Protein AF-A0A952YWA0-F1 (afdb_monomer_lite)

Foldseek 3Di:
DPDPPPPVVVVVVVPPPDPPPPPDPCVPDDDDDDDDQAEQDEEEAEDADPDLVCLVVVLVVLVVCCVRNVYHYHYHYDYPNVVCVDPVCCVVNVVSVVSVVVSVD

Secondary structure (DSSP, 8-state):
---SSSSSSSSSSTTS-S--------TT-PPPP---PPP-EEEEEEE--SSGGGHHHHHHHHHHHHHHHEEEEEEEE-SGGGGGGSGGGHHHHHHHHHHHHHTT-

Structure (mmCIF, N/CA/C/O backbone):
data_AF-A0A952YWA0-F1
#
_entry.id   AF-A0A952YWA0-F1
#
loop_
_atom_site.group_PDB
_atom_site.id
_atom_site.type_symbol
_atom_site.label_atom_id
_atom_site.label_alt_id
_atom_site.label_comp_id
_atom_site.label_asym_id
_atom_site.label_entity_id
_atom_site.label_seq_id
_atom_site.pdbx_PDB_ins_code
_a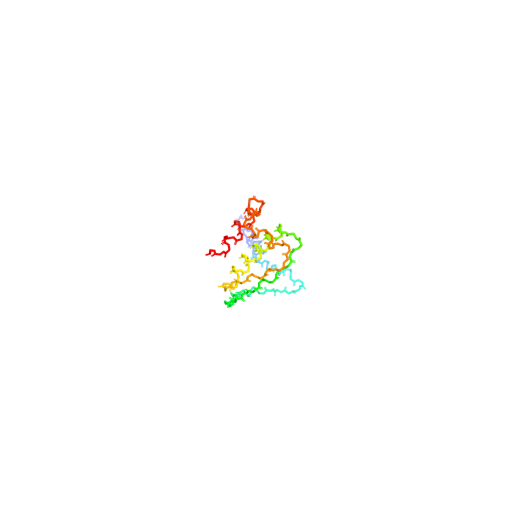tom_site.Cartn_x
_atom_site.Cartn_y
_atom_site.Cartn_z
_atom_site.occupancy
_atom_site.B_iso_or_equiv
_atom_site.auth_seq_id
_atom_site.auth_comp_id
_atom_site.auth_asym_id
_atom_site.auth_atom_id
_atom_site.pdbx_PDB_model_num
ATOM 1 N N . MET A 1 1 ? 82.741 20.904 -23.726 1.00 45.84 1 MET A N 1
ATOM 2 C CA . MET A 1 1 ? 82.091 19.671 -24.234 1.00 45.84 1 MET A CA 1
ATOM 3 C C . MET A 1 1 ? 80.774 19.412 -23.486 1.00 45.84 1 MET A C 1
ATOM 5 O O . MET A 1 1 ? 80.670 18.477 -22.710 1.00 45.84 1 MET A O 1
ATOM 9 N N . ARG A 1 2 ? 79.764 20.281 -23.676 1.00 48.19 2 ARG A N 1
ATOM 10 C CA . ARG A 1 2 ? 78.471 20.292 -22.948 1.00 48.19 2 ARG A CA 1
ATOM 11 C C . ARG A 1 2 ? 77.292 19.948 -23.882 1.00 48.19 2 ARG A C 1
ATOM 13 O O . ARG A 1 2 ? 76.365 20.740 -24.014 1.00 48.19 2 ARG A O 1
ATOM 20 N N . LYS A 1 3 ? 77.350 18.829 -24.612 1.00 49.00 3 LYS A N 1
ATOM 21 C CA . LYS A 1 3 ? 76.287 18.462 -25.580 1.00 49.00 3 LYS A CA 1
ATOM 22 C C . LYS A 1 3 ? 75.852 16.990 -25.553 1.00 49.00 3 LYS A C 1
ATOM 24 O O . LYS A 1 3 ? 75.203 16.548 -26.487 1.00 49.00 3 LYS A O 1
ATOM 29 N N . THR A 1 4 ? 76.138 16.241 -24.490 1.00 50.41 4 THR A N 1
ATOM 30 C CA . THR A 1 4 ? 75.812 14.798 -24.424 1.00 50.41 4 THR A CA 1
ATOM 31 C C . THR A 1 4 ? 74.825 14.397 -23.326 1.00 50.41 4 THR A C 1
ATOM 33 O O . THR A 1 4 ? 74.411 13.248 -23.288 1.00 50.41 4 THR A O 1
ATOM 36 N N . VAL A 1 5 ? 74.356 15.321 -22.480 1.00 53.16 5 VAL A N 1
ATOM 37 C CA . VAL A 1 5 ? 73.457 14.978 -21.350 1.00 53.16 5 VAL A CA 1
ATOM 38 C C . VAL A 1 5 ? 71.960 15.053 -21.709 1.00 53.16 5 VAL A C 1
ATOM 40 O O . VAL A 1 5 ? 71.113 14.591 -20.956 1.00 53.16 5 VAL A O 1
ATOM 43 N N . ARG A 1 6 ? 71.585 15.587 -22.880 1.00 49.28 6 ARG A N 1
ATOM 44 C CA . ARG A 1 6 ? 70.163 15.832 -23.209 1.00 49.28 6 ARG A CA 1
ATOM 45 C C . ARG A 1 6 ? 69.422 14.670 -23.879 1.00 49.28 6 ARG A C 1
ATOM 47 O O . ARG A 1 6 ? 68.208 14.759 -24.008 1.00 49.28 6 ARG A O 1
ATOM 54 N N . LEU A 1 7 ? 70.103 13.592 -24.273 1.00 46.84 7 LEU A N 1
ATOM 55 C CA . LEU A 1 7 ? 69.455 12.482 -24.989 1.00 46.84 7 LEU A CA 1
ATOM 56 C C . LEU A 1 7 ? 68.975 11.334 -24.085 1.00 46.84 7 LEU A C 1
ATOM 58 O O . LEU A 1 7 ? 68.183 10.513 -24.530 1.00 46.84 7 LEU A O 1
ATOM 62 N N . ALA A 1 8 ? 69.397 11.286 -22.818 1.00 49.03 8 ALA A N 1
ATOM 63 C CA . ALA A 1 8 ? 68.980 10.231 -21.888 1.00 49.03 8 ALA A CA 1
ATOM 64 C C . ALA A 1 8 ? 67.652 10.533 -21.164 1.00 49.03 8 ALA A C 1
ATOM 66 O O . ALA A 1 8 ? 67.027 9.626 -20.625 1.00 49.03 8 ALA A O 1
ATOM 67 N N . LEU A 1 9 ? 67.188 11.790 -21.166 1.00 48.91 9 LEU A N 1
ATOM 68 C CA . LEU A 1 9 ? 65.984 12.195 -20.424 1.00 48.91 9 LEU A CA 1
ATOM 69 C C . LEU A 1 9 ? 64.673 11.988 -21.209 1.00 48.91 9 LEU A C 1
ATOM 71 O O . LEU A 1 9 ? 63.599 11.977 -20.619 1.00 48.91 9 LEU A O 1
ATOM 75 N N . LEU A 1 10 ? 64.743 11.789 -22.530 1.00 48.25 10 LEU A N 1
ATOM 76 C CA . LEU A 1 10 ? 63.559 11.631 -23.389 1.00 48.25 10 LEU A CA 1
ATOM 77 C C . LEU A 1 10 ? 63.061 10.182 -23.520 1.00 48.25 10 LEU A C 1
ATOM 79 O O . LEU A 1 10 ? 61.917 9.979 -23.911 1.00 48.25 10 LEU A O 1
ATOM 83 N N . ALA A 1 11 ? 63.864 9.182 -23.149 1.00 50.59 11 ALA A N 1
ATOM 84 C CA . ALA A 1 11 ? 63.443 7.776 -23.173 1.00 50.59 11 ALA A CA 1
ATOM 85 C C . ALA A 1 11 ? 62.689 7.341 -21.898 1.00 50.59 11 ALA A C 1
ATOM 87 O O . ALA A 1 11 ? 61.947 6.365 -21.927 1.00 50.59 11 ALA A O 1
ATOM 88 N N . GLY A 1 12 ? 62.841 8.071 -20.785 1.00 49.22 12 GLY A N 1
ATOM 89 C CA . GLY A 1 12 ? 62.222 7.720 -19.498 1.00 49.22 12 GLY A CA 1
ATOM 90 C C . GLY A 1 12 ? 60.749 8.118 -19.353 1.00 49.22 12 GLY A C 1
ATOM 91 O O . GLY A 1 12 ? 60.066 7.608 -18.472 1.00 49.22 12 GLY A O 1
ATOM 92 N N . ILE A 1 13 ? 60.240 9.008 -20.213 1.00 55.06 13 ILE A N 1
ATOM 93 C CA . ILE A 1 13 ? 58.870 9.546 -20.106 1.00 55.06 13 ILE A CA 1
ATOM 94 C C . ILE A 1 13 ? 57.876 8.751 -20.976 1.00 55.06 13 ILE A C 1
ATOM 96 O O . ILE A 1 13 ? 56.674 8.777 -20.729 1.00 55.06 13 ILE A O 1
ATOM 100 N N . ALA A 1 14 ? 58.359 7.969 -21.947 1.00 51.44 14 ALA A N 1
ATOM 101 C CA . ALA A 1 14 ? 57.498 7.222 -22.867 1.00 51.44 14 ALA A CA 1
ATOM 102 C C . ALA A 1 14 ? 56.847 5.960 -22.255 1.00 51.44 14 ALA A C 1
ATOM 104 O O . ALA A 1 14 ? 55.873 5.461 -22.808 1.00 51.44 14 ALA A O 1
ATOM 105 N N . CYS A 1 15 ? 57.325 5.461 -21.106 1.00 52.16 15 CYS A N 1
ATOM 106 C CA . CYS A 1 15 ? 56.736 4.287 -20.439 1.00 52.16 15 CYS A CA 1
ATOM 107 C C . CYS A 1 15 ? 55.615 4.611 -19.436 1.00 52.16 15 CYS A C 1
ATOM 109 O O . CYS A 1 15 ? 54.973 3.690 -18.943 1.00 52.16 15 CYS A O 1
ATOM 111 N N . ALA A 1 16 ? 55.359 5.884 -19.116 1.00 54.75 16 ALA A N 1
ATOM 112 C CA . ALA A 1 16 ? 54.399 6.257 -18.067 1.00 54.75 16 ALA A CA 1
ATOM 113 C C . ALA A 1 16 ? 52.966 6.515 -18.575 1.00 54.75 16 ALA A C 1
ATOM 115 O O . ALA A 1 16 ? 52.085 6.821 -17.776 1.00 54.75 16 ALA A O 1
ATOM 116 N N . ALA A 1 17 ? 52.724 6.409 -19.885 1.00 57.12 17 ALA A N 1
ATOM 117 C CA . ALA A 1 17 ? 51.451 6.787 -20.505 1.00 57.12 17 ALA A CA 1
ATOM 118 C C . ALA A 1 17 ? 50.799 5.661 -21.321 1.00 57.12 17 ALA A C 1
ATOM 120 O O . ALA A 1 17 ? 49.982 5.932 -22.200 1.00 57.12 17 ALA A O 1
ATOM 121 N N . LEU A 1 18 ? 51.127 4.396 -21.042 1.00 59.47 18 LEU A N 1
ATOM 122 C CA . LEU A 1 18 ? 50.239 3.321 -21.467 1.00 59.47 18 LEU A CA 1
ATOM 123 C C . LEU A 1 18 ? 49.021 3.368 -20.540 1.00 59.47 18 LEU A C 1
ATOM 125 O O . LEU A 1 18 ? 49.204 3.208 -19.329 1.00 59.47 18 LEU A O 1
ATOM 129 N N . PRO A 1 19 ? 47.796 3.605 -21.046 1.00 58.53 19 PRO A N 1
ATOM 130 C CA . PRO A 1 19 ? 46.617 3.386 -20.235 1.00 58.53 19 PRO A CA 1
ATOM 131 C C . PRO A 1 19 ? 46.658 1.912 -19.850 1.00 58.53 19 PRO A C 1
ATOM 133 O O . PRO A 1 19 ? 46.502 1.029 -20.694 1.00 58.53 19 PRO A O 1
ATOM 136 N N . VAL A 1 20 ? 46.932 1.641 -18.577 1.00 58.38 20 VAL A N 1
ATOM 137 C CA . VAL A 1 20 ? 46.645 0.341 -17.997 1.00 58.38 20 VAL A CA 1
ATOM 138 C C . VAL A 1 20 ? 45.137 0.215 -18.128 1.00 58.38 20 VAL A C 1
ATOM 140 O O . VAL A 1 20 ? 44.387 0.789 -17.342 1.00 58.38 20 VAL A O 1
ATOM 143 N N . ALA A 1 21 ? 44.691 -0.456 -19.189 1.00 56.72 21 ALA A N 1
ATOM 144 C CA . ALA A 1 21 ? 43.336 -0.945 -19.307 1.00 56.72 21 ALA A CA 1
ATOM 145 C C . ALA A 1 21 ? 43.188 -1.978 -18.191 1.00 56.72 21 ALA A C 1
ATOM 147 O O . ALA A 1 21 ? 43.435 -3.166 -18.387 1.00 56.72 21 ALA A O 1
ATOM 148 N N . ALA A 1 22 ? 42.908 -1.492 -16.982 1.00 56.19 22 ALA A N 1
ATOM 149 C CA . ALA A 1 22 ? 42.519 -2.324 -15.870 1.00 56.19 22 ALA A CA 1
ATOM 150 C C . ALA A 1 22 ? 41.281 -3.071 -16.356 1.00 56.19 22 ALA A C 1
ATOM 152 O O . ALA A 1 22 ? 40.216 -2.478 -16.514 1.00 56.19 22 ALA A O 1
ATOM 153 N N . SER A 1 23 ? 41.455 -4.348 -16.696 1.00 64.06 23 SER A N 1
ATOM 154 C CA . SER A 1 23 ? 40.334 -5.233 -16.963 1.00 64.06 23 SER A CA 1
ATOM 155 C C . SER A 1 23 ? 39.449 -5.163 -15.729 1.00 64.06 23 SER A C 1
ATOM 157 O O . SER A 1 23 ? 39.901 -5.519 -14.637 1.00 64.06 23 SER A O 1
ATOM 159 N N . GLU A 1 24 ? 38.241 -4.629 -15.886 1.00 70.12 24 GLU A N 1
ATOM 160 C CA . GLU A 1 24 ? 37.270 -4.528 -14.807 1.00 70.12 24 GLU A CA 1
ATOM 161 C C . GLU A 1 24 ? 37.142 -5.922 -14.181 1.00 70.12 24 GLU A C 1
ATOM 163 O O . GLU A 1 24 ? 36.897 -6.899 -14.893 1.00 70.12 24 GLU A O 1
ATOM 168 N N . PHE A 1 25 ? 37.454 -6.045 -12.885 1.00 75.06 25 PHE A N 1
ATOM 169 C CA . PHE A 1 25 ? 37.467 -7.330 -12.189 1.00 75.06 25 PHE A CA 1
ATOM 170 C C . PHE A 1 25 ? 36.034 -7.864 -12.139 1.00 75.06 25 PHE A C 1
ATOM 172 O O . PHE A 1 25 ? 35.262 -7.567 -11.232 1.00 75.06 25 PHE A O 1
ATOM 179 N N . ALA A 1 26 ? 35.688 -8.633 -13.165 1.00 80.44 26 ALA A N 1
ATOM 180 C CA . ALA A 1 26 ? 34.378 -9.205 -13.403 1.00 80.44 26 ALA A CA 1
ATOM 181 C C . ALA A 1 26 ? 34.501 -10.740 -13.383 1.00 80.44 26 ALA A C 1
ATOM 183 O O . ALA A 1 26 ? 34.359 -11.383 -14.425 1.00 80.44 26 ALA A O 1
ATOM 184 N N . PRO A 1 27 ? 34.796 -11.356 -12.214 1.00 84.56 27 PRO A N 1
ATOM 185 C CA . PRO A 1 27 ? 35.018 -12.804 -12.094 1.00 84.56 27 PRO A CA 1
ATOM 186 C C . PRO A 1 27 ? 33.802 -13.640 -12.521 1.00 84.56 27 PRO A C 1
ATOM 188 O O . PRO A 1 27 ? 33.934 -14.833 -12.775 1.00 84.56 27 PRO A O 1
ATOM 191 N N . TYR A 1 28 ? 32.634 -13.005 -12.633 1.00 84.50 28 TYR A N 1
ATOM 192 C CA . TYR A 1 28 ? 31.376 -13.618 -13.050 1.00 84.50 28 TYR A CA 1
ATOM 193 C C . TYR A 1 28 ? 30.823 -13.026 -14.358 1.00 84.50 28 TYR A C 1
ATOM 195 O O . TYR A 1 28 ? 29.642 -13.181 -14.657 1.00 84.50 28 TYR A O 1
ATOM 203 N N . GLY A 1 29 ? 31.673 -12.365 -15.151 1.00 85.12 29 GLY A N 1
ATOM 204 C CA . GLY A 1 29 ? 31.298 -11.741 -16.420 1.00 85.12 29 GLY A CA 1
ATOM 205 C C . GLY A 1 29 ? 30.768 -10.312 -16.279 1.00 85.12 29 GLY A C 1
ATOM 206 O O . GLY A 1 29 ? 30.557 -9.801 -15.180 1.00 85.12 29 GLY A O 1
ATOM 207 N N . THR A 1 30 ? 30.585 -9.649 -17.421 1.00 83.19 30 THR A N 1
ATOM 208 C CA . THR A 1 30 ? 30.076 -8.277 -17.511 1.00 83.19 30 THR A CA 1
ATOM 209 C C . THR A 1 30 ? 28.598 -8.285 -17.892 1.00 83.19 30 THR A C 1
ATOM 211 O O . THR A 1 30 ? 28.166 -9.044 -18.760 1.00 83.19 30 THR A O 1
ATOM 214 N N . ALA A 1 31 ? 27.801 -7.440 -17.239 1.00 85.31 31 ALA A N 1
ATOM 215 C CA . ALA A 1 31 ? 26.391 -7.263 -17.564 1.00 85.31 31 ALA A CA 1
ATOM 216 C C . ALA A 1 31 ? 26.205 -6.011 -18.425 1.00 85.31 31 ALA A C 1
ATOM 218 O O . ALA A 1 31 ? 26.843 -4.984 -18.198 1.00 85.31 31 ALA A O 1
ATOM 219 N N . LYS A 1 32 ? 25.297 -6.084 -19.399 1.00 85.56 32 LYS A N 1
ATOM 220 C CA . LYS A 1 32 ? 24.786 -4.897 -20.087 1.00 85.56 32 LYS A CA 1
ATOM 221 C C . LYS A 1 32 ? 23.480 -4.495 -19.423 1.00 85.56 32 LYS A C 1
ATOM 223 O O . LYS A 1 32 ? 22.629 -5.345 -19.176 1.00 85.56 32 LYS A O 1
ATOM 228 N N . VAL A 1 33 ? 23.333 -3.209 -19.133 1.00 88.88 33 VAL A N 1
ATOM 229 C CA . VAL A 1 33 ? 22.060 -2.665 -18.663 1.00 88.88 33 VAL A CA 1
ATOM 230 C C . VAL A 1 33 ? 21.134 -2.561 -19.870 1.00 88.88 33 VAL A C 1
ATOM 232 O O . VAL A 1 33 ? 21.445 -1.839 -20.814 1.00 88.88 33 VAL A O 1
ATOM 235 N N . ASP A 1 34 ? 20.018 -3.284 -19.833 1.00 88.69 34 ASP A N 1
ATOM 236 C CA . ASP A 1 34 ? 18.971 -3.239 -20.854 1.00 88.69 34 ASP A CA 1
ATOM 237 C C . ASP A 1 34 ? 17.619 -3.008 -20.171 1.00 88.69 34 ASP A C 1
ATOM 239 O O . ASP A 1 34 ? 16.919 -3.942 -19.780 1.00 88.69 34 ASP A O 1
ATOM 243 N N . MET A 1 35 ? 17.311 -1.737 -19.913 1.00 89.62 35 MET A N 1
ATOM 244 C CA . MET A 1 35 ? 16.090 -1.334 -19.216 1.00 89.62 35 MET A CA 1
ATOM 245 C C . MET A 1 35 ? 15.028 -0.942 -20.237 1.00 89.62 35 MET A C 1
ATOM 247 O O . MET A 1 35 ? 15.204 0.030 -20.969 1.00 89.62 35 MET A O 1
ATOM 251 N N . HIS A 1 36 ? 13.899 -1.650 -20.224 1.00 90.56 36 HIS A N 1
ATOM 252 C CA . HIS A 1 36 ? 12.725 -1.318 -21.031 1.00 90.56 36 HIS A CA 1
ATOM 253 C C . HIS A 1 36 ? 11.587 -0.815 -20.144 1.00 90.56 36 HIS A C 1
ATOM 255 O O . HIS A 1 36 ? 11.396 -1.337 -19.041 1.00 90.56 36 HIS A O 1
ATOM 261 N N . PRO A 1 37 ? 10.803 0.174 -20.603 1.00 88.88 37 PRO A N 1
ATOM 262 C CA . PRO A 1 37 ? 9.574 0.539 -19.918 1.00 88.88 37 PRO A CA 1
ATOM 263 C C . PRO A 1 37 ? 8.598 -0.643 -19.928 1.00 88.88 37 PRO A C 1
ATOM 265 O O . PRO A 1 37 ? 8.488 -1.375 -20.913 1.00 88.88 37 PRO A O 1
ATOM 268 N N . MET A 1 38 ? 7.866 -0.819 -18.828 1.00 89.94 38 MET A N 1
ATOM 269 C CA . MET A 1 38 ? 6.811 -1.825 -18.763 1.00 89.94 38 MET A CA 1
ATOM 270 C C . MET A 1 38 ? 5.639 -1.398 -19.667 1.00 89.94 38 MET A C 1
ATOM 272 O O . MET A 1 38 ? 5.296 -0.212 -19.694 1.00 89.94 38 MET A O 1
ATOM 276 N N . PRO A 1 39 ? 4.991 -2.324 -20.398 1.00 94.81 39 PRO A N 1
ATOM 277 C CA . PRO A 1 39 ? 3.734 -2.014 -21.069 1.00 94.81 39 PRO A CA 1
ATOM 278 C C . PRO A 1 39 ? 2.665 -1.582 -20.058 1.00 94.81 39 PRO A C 1
ATOM 280 O O . PRO A 1 39 ? 2.652 -2.040 -18.911 1.00 94.81 39 PRO A O 1
ATOM 283 N N . VAL A 1 40 ? 1.728 -0.739 -20.506 1.00 97.12 40 VAL A N 1
ATOM 284 C CA . VAL A 1 40 ? 0.600 -0.288 -19.678 1.00 97.12 40 VAL A CA 1
ATOM 285 C C . VAL A 1 40 ? -0.173 -1.504 -19.168 1.00 97.12 40 VAL A C 1
ATOM 287 O O . VAL A 1 40 ? -0.787 -2.227 -19.951 1.00 97.12 40 VAL A O 1
ATOM 290 N N . THR A 1 41 ? -0.143 -1.721 -17.853 1.00 96.81 41 THR A N 1
ATOM 291 C CA . THR A 1 41 ? -0.679 -2.933 -17.219 1.00 96.81 41 THR A CA 1
ATOM 292 C C . THR A 1 41 ? -1.645 -2.561 -16.102 1.00 96.81 41 THR A C 1
ATOM 294 O O . THR A 1 41 ? -1.276 -1.884 -15.141 1.00 96.81 41 THR A O 1
ATOM 297 N N . ASN A 1 42 ? -2.896 -3.011 -16.221 1.00 97.38 42 ASN A N 1
ATOM 298 C CA . ASN A 1 42 ? -3.879 -2.878 -15.147 1.00 97.38 42 ASN A CA 1
ATOM 299 C C . ASN A 1 42 ? -3.547 -3.860 -14.019 1.00 97.38 42 ASN A C 1
ATOM 301 O O . ASN A 1 42 ? -3.185 -5.005 -14.287 1.00 97.38 42 ASN A O 1
ATOM 305 N N . THR A 1 43 ? -3.700 -3.430 -12.770 1.00 96.56 43 THR A N 1
ATOM 306 C CA . THR A 1 43 ? -3.352 -4.234 -11.595 1.00 96.56 43 THR A CA 1
ATOM 307 C C . THR A 1 43 ? -4.502 -4.325 -10.604 1.00 96.56 43 THR A C 1
ATOM 309 O O . THR A 1 43 ? -5.306 -3.402 -10.459 1.00 96.56 43 THR A O 1
ATOM 312 N N . VAL A 1 44 ? -4.572 -5.464 -9.916 1.00 97.12 44 VAL A N 1
ATOM 313 C CA . VAL A 1 44 ? -5.526 -5.717 -8.837 1.00 97.12 44 VAL A CA 1
ATOM 314 C C . VAL A 1 44 ? -4.736 -6.053 -7.579 1.00 97.12 44 VAL A C 1
ATOM 316 O O . VAL A 1 44 ? -3.908 -6.960 -7.595 1.00 97.12 44 VAL A O 1
ATOM 319 N N . PHE A 1 45 ? -4.984 -5.310 -6.506 1.00 96.94 45 PHE A N 1
ATOM 320 C CA . PHE A 1 45 ? -4.494 -5.622 -5.170 1.00 96.94 45 PHE A CA 1
ATOM 321 C C . PHE A 1 45 ? -5.617 -6.293 -4.398 1.00 96.94 45 PHE A C 1
ATOM 323 O O . PHE A 1 45 ? -6.581 -5.626 -4.037 1.00 96.94 45 PHE A O 1
ATOM 330 N N . ASP A 1 46 ? -5.485 -7.591 -4.161 1.00 96.50 46 ASP A N 1
ATOM 331 C CA . ASP A 1 46 ? -6.332 -8.334 -3.232 1.00 96.50 46 ASP A CA 1
ATOM 332 C C . ASP A 1 46 ? -5.621 -8.386 -1.876 1.00 96.50 46 ASP A C 1
ATOM 334 O O . ASP A 1 46 ? -4.487 -8.869 -1.778 1.00 96.50 46 ASP A O 1
ATOM 338 N N . VAL A 1 47 ? -6.243 -7.802 -0.853 1.00 95.06 47 VAL A N 1
ATOM 339 C CA . VAL A 1 47 ? -5.674 -7.712 0.490 1.00 95.06 47 VAL A CA 1
ATOM 340 C C . VAL A 1 47 ? -6.658 -8.154 1.561 1.00 95.06 47 VAL A C 1
ATOM 342 O O . VAL A 1 47 ? -7.869 -7.949 1.483 1.00 95.06 47 VAL A O 1
ATOM 345 N N . ASN A 1 48 ? -6.090 -8.729 2.614 1.00 96.00 48 ASN A N 1
ATOM 346 C CA . ASN A 1 48 ? -6.805 -9.126 3.813 1.00 96.00 48 ASN A CA 1
ATOM 347 C C . ASN A 1 48 ? -5.879 -8.893 5.011 1.00 96.00 48 ASN A C 1
ATOM 349 O O . ASN A 1 48 ? -4.977 -9.697 5.266 1.00 96.00 48 ASN A O 1
ATOM 353 N N . TYR A 1 49 ? -6.040 -7.756 5.691 1.00 95.62 49 TYR A N 1
ATOM 354 C CA . TYR A 1 49 ? -5.168 -7.357 6.792 1.00 95.62 49 TYR A CA 1
ATOM 355 C C . TYR A 1 49 ? -5.853 -7.565 8.145 1.00 95.62 49 TYR A C 1
ATOM 357 O O . TYR A 1 49 ? -6.964 -7.126 8.405 1.00 95.62 49 TYR A O 1
ATOM 365 N N . ASP A 1 50 ? -5.132 -8.174 9.072 1.00 95.12 50 ASP A N 1
ATOM 366 C CA . ASP A 1 50 ? -5.506 -8.302 10.483 1.00 95.12 50 ASP A CA 1
ATOM 367 C C . ASP A 1 50 ? -5.628 -6.950 11.214 1.00 95.12 50 ASP A C 1
ATOM 369 O O . ASP A 1 50 ? -6.435 -6.825 12.137 1.00 95.12 50 ASP A O 1
ATOM 373 N N . ASP A 1 51 ? -4.862 -5.937 10.796 1.00 94.25 51 ASP A N 1
ATOM 374 C CA . ASP A 1 51 ? -4.841 -4.598 11.395 1.00 94.25 51 ASP A CA 1
ATOM 375 C C . ASP A 1 51 ? -5.070 -3.496 10.338 1.00 94.25 51 ASP A C 1
ATOM 377 O O . ASP A 1 51 ? -4.285 -3.390 9.387 1.00 94.25 51 ASP A O 1
ATOM 381 N N . PRO A 1 52 ? -6.073 -2.608 10.522 1.00 93.69 52 PRO A N 1
ATOM 382 C CA . PRO A 1 52 ? -6.278 -1.447 9.659 1.00 93.69 52 PRO A CA 1
ATOM 383 C C . PRO A 1 52 ? -5.049 -0.539 9.481 1.00 93.69 52 PRO A C 1
ATOM 385 O O . PRO A 1 52 ? -4.934 0.126 8.454 1.00 93.69 52 PRO A O 1
ATOM 388 N N . GLN A 1 53 ? -4.100 -0.516 10.426 1.00 92.62 53 GLN A N 1
ATOM 389 C CA . GLN A 1 53 ? -2.854 0.253 10.286 1.00 92.62 53 GLN A CA 1
ATOM 390 C C . GLN A 1 53 ? -2.003 -0.189 9.087 1.00 92.62 53 GLN A C 1
ATOM 392 O O . GLN A 1 53 ? -1.262 0.625 8.519 1.00 92.62 53 GLN A O 1
ATOM 397 N N . LYS A 1 54 ? -2.143 -1.447 8.646 1.00 94.69 54 LYS A N 1
ATOM 398 C CA . LYS A 1 54 ? -1.411 -2.004 7.498 1.00 94.69 54 LYS A CA 1
ATOM 399 C C . LYS A 1 54 ? -1.856 -1.420 6.153 1.00 94.69 54 LYS A C 1
ATOM 401 O O . LYS A 1 54 ? -1.120 -1.544 5.177 1.00 94.69 54 LYS A O 1
ATOM 406 N N . LEU A 1 55 ? -2.957 -0.665 6.098 1.00 95.12 55 LEU A N 1
ATOM 407 C CA . LEU A 1 55 ? -3.326 0.129 4.918 1.00 95.12 55 LEU A CA 1
ATOM 408 C C . LEU A 1 55 ? -2.243 1.158 4.525 1.00 95.12 55 LEU A C 1
ATOM 410 O O . LEU A 1 55 ? -2.090 1.465 3.346 1.00 95.12 55 LEU A O 1
ATOM 414 N N . ASN A 1 56 ? -1.415 1.627 5.469 1.00 93.88 56 ASN A N 1
ATOM 415 C CA . ASN A 1 56 ? -0.250 2.467 5.145 1.00 93.88 56 ASN A CA 1
ATOM 416 C C . ASN A 1 56 ? 0.773 1.749 4.252 1.00 93.88 56 ASN A C 1
ATOM 418 O O . ASN A 1 56 ? 1.454 2.374 3.438 1.00 93.88 56 ASN A O 1
ATOM 422 N N . VAL A 1 57 ? 0.906 0.434 4.423 1.00 94.38 57 VAL A N 1
ATOM 423 C CA . VAL A 1 57 ? 1.803 -0.390 3.614 1.00 94.38 57 VAL A CA 1
ATOM 424 C C . VAL A 1 57 ? 1.218 -0.536 2.212 1.00 94.38 57 VAL A C 1
ATOM 426 O O . VAL A 1 57 ? 1.919 -0.280 1.231 1.00 94.38 57 VAL A O 1
ATOM 429 N N . LEU A 1 58 ? -0.080 -0.843 2.123 1.00 96.00 58 LEU A N 1
ATOM 430 C CA . LEU A 1 58 ? -0.807 -0.918 0.856 1.00 96.00 58 LEU A CA 1
ATOM 431 C C . LEU A 1 58 ? -0.682 0.367 0.034 1.00 96.00 58 LEU A C 1
ATOM 433 O O . LEU A 1 58 ? -0.414 0.290 -1.162 1.00 96.00 58 LEU A O 1
ATOM 437 N N . TYR A 1 59 ? -0.813 1.535 0.668 1.00 95.94 59 TYR A N 1
ATOM 438 C CA . TYR A 1 59 ? -0.658 2.823 -0.007 1.00 95.94 59 TYR A CA 1
ATOM 439 C C . TYR A 1 59 ? 0.653 2.909 -0.799 1.00 95.94 59 TYR A C 1
ATOM 441 O O . TYR A 1 59 ? 0.651 3.231 -1.988 1.00 95.94 59 TYR A O 1
ATOM 449 N N . ASN A 1 60 ? 1.776 2.560 -0.165 1.00 95.69 60 ASN A N 1
ATOM 450 C CA . ASN A 1 60 ? 3.085 2.624 -0.812 1.00 95.69 60 ASN A CA 1
ATOM 451 C C . ASN A 1 60 ? 3.218 1.599 -1.944 1.00 95.69 60 ASN A C 1
ATOM 453 O O . ASN A 1 60 ? 3.815 1.907 -2.977 1.00 95.69 60 ASN A O 1
ATOM 457 N N . PHE A 1 61 ? 2.653 0.402 -1.773 1.00 95.94 61 PHE A N 1
ATOM 458 C CA . PHE A 1 61 ? 2.632 -0.609 -2.828 1.00 95.94 61 PHE A CA 1
ATOM 459 C C . PHE A 1 61 ? 1.849 -0.131 -4.047 1.00 95.94 61 PHE A C 1
ATOM 461 O O . PHE A 1 61 ? 2.389 -0.138 -5.150 1.00 95.94 61 PHE A O 1
ATOM 468 N N . VAL A 1 62 ? 0.628 0.369 -3.850 1.00 96.75 62 VAL A N 1
ATOM 469 C CA . VAL A 1 62 ? -0.195 0.903 -4.942 1.00 96.75 62 VAL A CA 1
ATOM 470 C C . VAL A 1 62 ? 0.528 2.043 -5.654 1.00 96.75 62 VAL A C 1
ATOM 472 O O . VAL A 1 62 ? 0.630 2.033 -6.882 1.00 96.75 62 VAL A O 1
ATOM 475 N N . LEU A 1 63 ? 1.076 3.000 -4.899 1.00 95.19 63 LEU A N 1
ATOM 476 C CA . LEU A 1 63 ? 1.758 4.161 -5.464 1.00 95.19 63 LEU A CA 1
ATOM 477 C C . LEU A 1 63 ? 2.976 3.755 -6.304 1.00 95.19 63 LEU A C 1
ATOM 479 O O . LEU A 1 63 ? 3.170 4.269 -7.405 1.00 95.19 63 LEU A O 1
ATOM 483 N N . ASN A 1 64 ? 3.798 2.831 -5.806 1.00 95.38 64 ASN A N 1
ATOM 484 C CA . ASN A 1 64 ? 5.000 2.395 -6.511 1.00 95.38 64 ASN A CA 1
ATOM 485 C C . ASN A 1 64 ? 4.678 1.501 -7.710 1.00 95.38 64 ASN A C 1
ATOM 487 O O . ASN A 1 64 ? 5.297 1.658 -8.760 1.00 95.38 64 ASN A O 1
ATOM 491 N N . THR A 1 65 ? 3.673 0.633 -7.606 1.00 94.94 65 THR A N 1
ATOM 492 C CA . THR A 1 65 ? 3.214 -0.169 -8.741 1.00 94.94 65 THR A CA 1
ATOM 493 C C . THR A 1 65 ? 2.631 0.716 -9.838 1.00 94.94 65 THR A C 1
ATOM 495 O O . THR A 1 65 ? 3.041 0.569 -10.985 1.00 94.94 65 THR A O 1
ATOM 498 N N . LYS A 1 66 ? 1.775 1.697 -9.507 1.00 94.38 66 LYS A N 1
ATOM 499 C CA . LYS A 1 66 ? 1.197 2.644 -10.484 1.00 94.38 66 LYS A CA 1
ATOM 500 C C . LYS A 1 66 ? 2.281 3.393 -11.271 1.00 94.38 66 LYS A C 1
ATOM 502 O O . LYS A 1 66 ? 2.120 3.586 -12.472 1.00 94.38 66 LYS A O 1
ATOM 507 N N . LYS A 1 67 ? 3.398 3.769 -10.625 1.00 93.94 67 LYS A N 1
ATOM 508 C CA . LYS A 1 67 ? 4.542 4.429 -11.291 1.00 93.94 67 LYS A CA 1
ATOM 509 C C . LYS A 1 67 ? 5.187 3.563 -12.372 1.00 93.94 67 LYS A C 1
ATOM 511 O O . LYS A 1 67 ? 5.663 4.106 -13.361 1.00 93.94 67 LYS A O 1
ATOM 516 N N . VAL A 1 68 ? 5.236 2.247 -12.166 1.00 94.31 68 VAL A N 1
ATOM 517 C CA . VAL A 1 68 ? 5.891 1.313 -13.092 1.00 94.31 68 VAL A CA 1
ATOM 518 C C . VAL A 1 68 ? 4.915 0.815 -14.154 1.00 94.31 68 VAL A C 1
ATOM 520 O O . VAL A 1 68 ? 5.283 0.740 -15.320 1.00 94.31 68 VAL A O 1
ATOM 523 N N . THR A 1 69 ? 3.675 0.490 -13.775 1.00 94.88 69 THR A N 1
ATOM 524 C CA . THR A 1 69 ? 2.711 -0.157 -14.676 1.00 94.88 69 THR A CA 1
ATOM 525 C C . THR A 1 69 ? 1.895 0.823 -15.508 1.00 94.88 69 THR A C 1
ATOM 527 O O . THR A 1 69 ? 1.382 0.431 -16.551 1.00 94.88 69 THR A O 1
ATOM 530 N N . GLY A 1 70 ? 1.700 2.065 -15.049 1.00 93.62 70 GLY A N 1
ATOM 531 C CA . GLY A 1 70 ? 0.947 3.110 -15.756 1.00 93.62 70 GLY A CA 1
ATOM 532 C C . GLY A 1 70 ? -0.541 2.819 -16.014 1.00 93.62 70 GLY A C 1
ATOM 533 O O . GLY A 1 70 ? -1.224 3.642 -16.621 1.00 93.62 70 GLY A O 1
ATOM 534 N N . GLY A 1 71 ? -1.054 1.661 -15.590 1.00 93.94 71 GLY A N 1
ATOM 535 C CA . GLY A 1 71 ? -2.434 1.240 -15.811 1.00 93.94 71 GLY A CA 1
ATOM 536 C C . GLY A 1 71 ? -3.382 1.605 -14.672 1.00 93.94 71 GLY A C 1
ATOM 537 O O . GLY A 1 71 ? -3.020 2.260 -13.691 1.00 93.94 71 GLY A O 1
ATOM 538 N N . LYS A 1 72 ? -4.632 1.154 -14.806 1.00 95.25 72 LYS A N 1
ATOM 539 C CA . LYS A 1 72 ? -5.645 1.285 -13.753 1.00 95.25 72 LYS A CA 1
ATOM 540 C C . LYS A 1 72 ? -5.307 0.351 -12.597 1.00 95.25 72 LYS A C 1
ATOM 542 O O . LYS A 1 72 ? -4.889 -0.783 -12.824 1.00 95.25 72 LYS A O 1
ATOM 547 N N . VAL A 1 73 ? -5.557 0.813 -11.377 1.00 96.38 73 VAL A N 1
ATOM 548 C CA . VAL A 1 73 ? -5.402 0.007 -10.1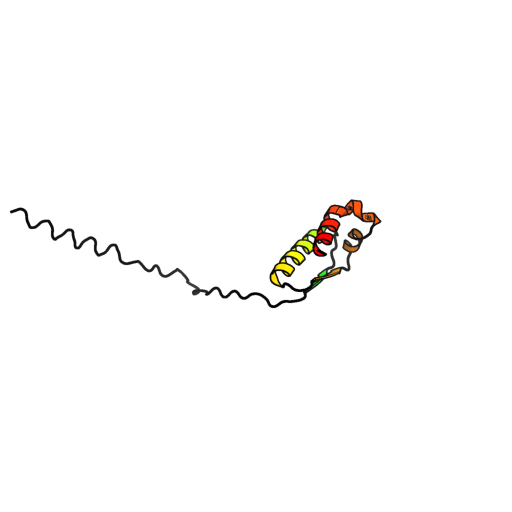66 1.00 96.38 73 VAL A CA 1
ATOM 549 C C . VAL A 1 73 ? -6.769 -0.215 -9.537 1.00 96.38 73 VAL A C 1
ATOM 551 O O . VAL A 1 73 ? -7.524 0.736 -9.345 1.00 96.38 73 VAL A O 1
ATOM 554 N N . VAL A 1 74 ? -7.072 -1.465 -9.205 1.00 96.62 74 VAL A N 1
ATOM 555 C CA . VAL A 1 74 ? -8.236 -1.843 -8.400 1.00 96.62 74 VAL A CA 1
ATOM 556 C C . VAL A 1 74 ? -7.737 -2.418 -7.083 1.00 96.62 74 VAL A C 1
ATOM 558 O O . VAL A 1 74 ? -6.823 -3.236 -7.069 1.00 96.62 74 VAL A O 1
ATOM 561 N N . VAL A 1 75 ? -8.333 -1.990 -5.975 1.00 95.56 75 VAL A N 1
ATOM 562 C CA . VAL A 1 75 ? -8.050 -2.533 -4.643 1.00 95.56 75 VAL A CA 1
ATOM 563 C C . VAL A 1 75 ? -9.293 -3.268 -4.164 1.00 95.56 75 VAL A C 1
ATOM 565 O O . VAL A 1 75 ? -10.377 -2.689 -4.122 1.00 95.56 75 VAL A O 1
ATOM 568 N N . VAL A 1 76 ? -9.124 -4.535 -3.807 1.00 95.75 76 VAL A N 1
ATOM 569 C CA . VAL A 1 76 ? -10.148 -5.401 -3.231 1.00 95.75 76 VAL A CA 1
ATOM 570 C C . VAL A 1 76 ? -9.704 -5.753 -1.814 1.00 95.75 76 VAL A C 1
ATOM 572 O O . VAL A 1 76 ? -8.576 -6.184 -1.599 1.00 95.75 76 VAL A O 1
ATOM 575 N N . THR A 1 77 ? -10.568 -5.495 -0.838 1.00 94.06 77 THR A N 1
ATOM 576 C CA . THR A 1 77 ? -10.268 -5.643 0.590 1.00 94.06 77 THR A CA 1
ATOM 577 C C . THR A 1 77 ? -11.348 -6.474 1.267 1.00 94.06 77 THR A C 1
ATOM 579 O O . THR A 1 77 ? -12.538 -6.313 0.977 1.00 94.06 77 THR A O 1
ATOM 582 N N . HIS A 1 78 ? -10.925 -7.377 2.153 1.00 92.12 78 HIS A N 1
ATOM 583 C CA . HIS A 1 78 ? -11.800 -8.398 2.733 1.00 92.12 78 HIS A CA 1
ATOM 584 C C . HIS A 1 78 ? -11.688 -8.558 4.258 1.00 92.12 78 HIS A C 1
ATOM 586 O O . HIS A 1 78 ? -12.450 -9.338 4.831 1.00 92.12 78 HIS A O 1
ATOM 592 N N . GLY A 1 79 ? -10.791 -7.837 4.935 1.00 91.50 79 GLY A N 1
ATOM 593 C CA . GLY A 1 79 ? -10.499 -8.068 6.349 1.00 91.50 79 GLY A CA 1
ATOM 594 C C . GLY A 1 79 ? -10.976 -6.984 7.329 1.00 91.50 79 GLY A C 1
ATOM 595 O O . GLY A 1 79 ? -11.755 -6.083 6.994 1.00 91.50 79 GLY A O 1
ATOM 596 N N . PRO A 1 80 ? -10.512 -7.071 8.592 1.00 94.25 80 PRO A N 1
ATOM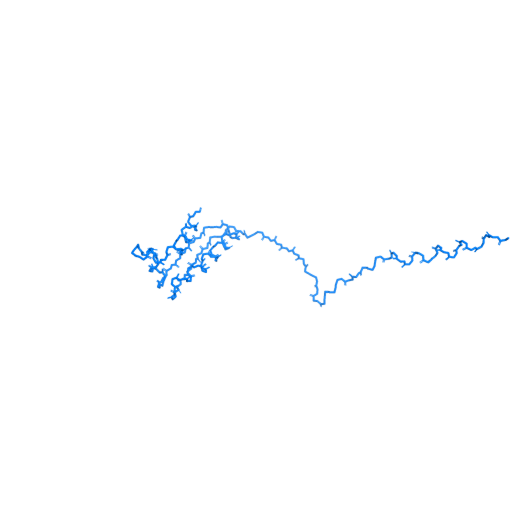 597 C CA . PRO A 1 80 ? -10.663 -6.046 9.625 1.00 94.25 80 PRO A CA 1
ATOM 598 C C . PRO A 1 80 ? -10.386 -4.604 9.186 1.00 94.25 80 PRO A C 1
ATOM 600 O O . PRO A 1 80 ? -10.962 -3.683 9.774 1.00 94.25 80 PRO A O 1
ATOM 603 N N . GLU A 1 81 ? -9.537 -4.394 8.178 1.00 93.75 81 GLU A N 1
ATOM 604 C CA . GLU A 1 81 ? -9.215 -3.082 7.618 1.00 93.75 81 GLU A CA 1
ATOM 605 C C . GLU A 1 81 ? -10.437 -2.331 7.075 1.00 93.75 81 GLU A C 1
ATOM 607 O O . GLU A 1 81 ? -10.454 -1.100 7.115 1.00 93.75 81 GLU A O 1
ATOM 612 N N . LEU A 1 82 ? -11.504 -3.044 6.686 1.00 94.38 82 LEU A N 1
ATOM 613 C CA . LEU A 1 82 ? -12.779 -2.450 6.271 1.00 94.38 82 LEU A CA 1
ATOM 614 C C . LEU A 1 82 ? -13.356 -1.500 7.329 1.00 94.38 82 LEU A C 1
ATOM 616 O O . LEU A 1 82 ? -13.999 -0.506 6.992 1.00 94.38 82 LEU A O 1
ATOM 620 N N . ARG A 1 83 ? -13.078 -1.751 8.617 1.00 93.75 83 ARG A N 1
ATOM 621 C CA . ARG A 1 83 ? -13.535 -0.890 9.718 1.00 93.75 83 ARG A CA 1
ATOM 622 C C . ARG A 1 83 ? -12.970 0.523 9.642 1.00 93.75 83 ARG A C 1
ATOM 624 O O . ARG A 1 83 ? -13.630 1.433 10.135 1.00 93.75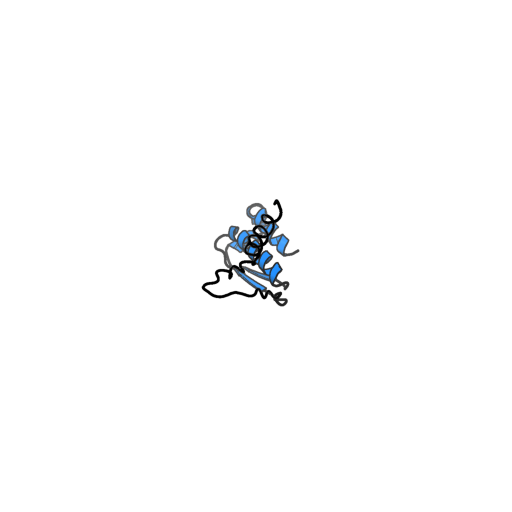 83 ARG A O 1
ATOM 631 N N . ALA A 1 84 ? -11.791 0.718 9.047 1.00 94.81 84 ALA A N 1
ATOM 632 C CA . ALA A 1 84 ? -11.233 2.056 8.871 1.00 94.81 84 ALA A CA 1
ATOM 633 C C . ALA A 1 84 ? -12.062 2.903 7.899 1.00 94.81 84 ALA A C 1
ATOM 635 O O . ALA A 1 84 ? -12.140 4.113 8.078 1.00 94.81 84 ALA A O 1
ATOM 636 N N . PHE A 1 85 ? -12.713 2.277 6.914 1.00 93.56 85 PHE A N 1
ATOM 637 C CA . PHE A 1 85 ? -13.543 2.966 5.922 1.00 93.56 85 PHE A CA 1
ATOM 638 C C . PHE A 1 85 ? -14.960 3.284 6.427 1.00 93.56 85 PHE A C 1
ATOM 640 O O . PHE A 1 85 ? -15.703 4.009 5.765 1.00 93.56 85 PHE A O 1
ATOM 647 N N . ALA A 1 86 ? -15.349 2.763 7.594 1.00 95.00 86 ALA A N 1
ATOM 648 C CA . ALA A 1 86 ? -16.639 3.059 8.204 1.00 95.00 86 ALA A CA 1
ATOM 649 C C . ALA A 1 86 ? -16.679 4.512 8.715 1.00 95.00 86 ALA A C 1
ATOM 651 O O . ALA A 1 86 ? -15.747 4.969 9.384 1.00 95.00 86 ALA A O 1
ATOM 652 N N . LYS A 1 87 ? -17.762 5.243 8.414 1.00 95.00 87 LYS A N 1
ATOM 653 C CA . LYS A 1 87 ? -17.882 6.690 8.694 1.00 95.00 87 LYS A CA 1
ATOM 654 C C . LYS A 1 87 ? -17.695 7.006 10.176 1.00 95.00 87 LYS A C 1
ATOM 656 O O . LYS A 1 87 ? -17.021 7.970 10.524 1.00 95.00 87 LYS A O 1
ATOM 661 N N . GLU A 1 88 ? -18.255 6.171 11.039 1.00 96.56 88 GLU A N 1
ATOM 662 C CA . GLU A 1 88 ? -18.167 6.273 12.493 1.00 96.56 88 GLU A CA 1
ATOM 663 C C . GLU A 1 88 ? -16.731 6.160 13.027 1.00 96.56 88 GLU A C 1
ATOM 665 O O . GLU A 1 88 ? -16.422 6.713 14.080 1.00 96.56 88 GLU A O 1
ATOM 670 N N . ASN A 1 89 ? -15.833 5.501 12.290 1.00 96.06 89 ASN A N 1
ATOM 671 C CA . ASN A 1 89 ? -14.442 5.314 12.689 1.00 96.06 89 ASN A CA 1
ATOM 672 C C . ASN A 1 89 ? -13.491 6.325 12.037 1.00 96.06 89 ASN A C 1
ATOM 674 O O . ASN A 1 89 ? -12.286 6.271 12.299 1.00 96.06 89 ASN A O 1
ATOM 678 N N . TYR A 1 90 ? -14.004 7.254 11.223 1.00 94.12 90 TYR A N 1
ATOM 679 C CA . TYR A 1 90 ? -13.175 8.195 10.475 1.00 94.12 90 TYR A CA 1
ATOM 680 C C . TYR A 1 90 ? -12.232 8.977 11.391 1.00 94.12 90 TYR A C 1
ATOM 682 O O . TYR A 1 90 ? -11.033 8.969 11.159 1.00 94.12 90 TYR A O 1
ATOM 690 N N . ALA A 1 91 ? -12.726 9.555 12.492 1.00 96.44 91 ALA A N 1
ATOM 691 C CA . ALA A 1 91 ? -11.884 10.323 13.416 1.00 96.44 91 ALA A CA 1
ATOM 692 C C . ALA A 1 91 ? -10.710 9.504 13.991 1.00 96.44 91 ALA A C 1
ATOM 694 O O . ALA A 1 91 ? -9.639 10.044 14.253 1.00 96.44 91 ALA A O 1
ATOM 695 N N . LYS A 1 92 ? -10.889 8.186 14.155 1.00 96.44 92 LYS A N 1
ATOM 696 C CA . LYS A 1 92 ? -9.854 7.276 14.662 1.00 96.44 92 LYS A CA 1
ATOM 697 C C . LYS A 1 92 ? -8.811 6.923 13.600 1.00 96.44 92 LYS A C 1
ATOM 699 O O . LYS A 1 92 ? -7.638 6.776 13.930 1.00 96.44 92 LYS A O 1
ATOM 704 N N . TYR A 1 93 ? -9.233 6.752 12.348 1.00 96.12 93 TYR A N 1
ATOM 705 C CA . TYR A 1 93 ? -8.369 6.302 11.249 1.00 96.12 93 TYR A CA 1
ATOM 706 C C . TYR A 1 93 ? -8.111 7.378 10.191 1.00 96.12 93 TYR A C 1
ATOM 708 O O . TYR A 1 93 ? -7.620 7.055 9.111 1.00 96.12 93 TYR A O 1
ATOM 716 N N .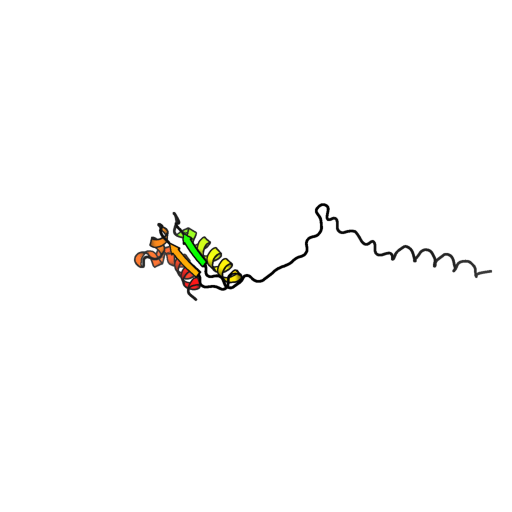 GLN A 1 94 ? -8.396 8.644 10.501 1.00 95.31 94 GLN A N 1
ATOM 717 C CA . GLN A 1 94 ? -8.380 9.754 9.550 1.00 95.31 94 GLN A CA 1
ATOM 718 C C . GLN A 1 94 ? -7.089 9.782 8.732 1.00 95.31 94 GLN A C 1
ATOM 720 O O . GLN A 1 94 ? -7.142 9.749 7.511 1.00 95.31 94 GLN A O 1
ATOM 725 N N . GLY A 1 95 ? -5.926 9.735 9.389 1.00 94.94 95 GLY A N 1
ATOM 726 C CA . GLY A 1 95 ? -4.641 9.799 8.687 1.00 94.94 95 GLY A CA 1
ATOM 727 C C . GLY A 1 95 ? -4.418 8.666 7.676 1.00 94.94 95 GLY A C 1
ATOM 728 O O . GLY A 1 95 ? -3.740 8.865 6.674 1.00 94.94 95 GLY A O 1
ATOM 729 N N . ILE A 1 96 ? -4.998 7.485 7.899 1.00 94.62 96 ILE A N 1
ATOM 730 C CA . ILE A 1 96 ? -4.920 6.365 6.950 1.00 94.62 96 ILE A CA 1
ATOM 731 C C . ILE A 1 96 ? -5.900 6.572 5.802 1.00 94.62 96 ILE A C 1
ATOM 733 O O . ILE A 1 96 ? -5.536 6.382 4.643 1.00 94.62 96 ILE A O 1
ATOM 737 N N . ILE A 1 97 ? -7.135 6.961 6.118 1.00 94.75 97 ILE A N 1
ATOM 738 C CA . ILE A 1 97 ? -8.183 7.168 5.118 1.00 94.75 97 ILE A CA 1
ATOM 739 C C . ILE A 1 97 ? -7.843 8.330 4.193 1.00 94.75 97 ILE A C 1
ATOM 741 O O . ILE A 1 97 ? -7.996 8.187 2.983 1.00 94.75 97 ILE A O 1
ATOM 745 N N . ASP A 1 98 ? -7.286 9.414 4.728 1.00 95.19 98 ASP A N 1
ATOM 746 C CA . ASP A 1 98 ? -6.828 10.560 3.945 1.00 95.19 98 ASP A CA 1
ATOM 747 C C . ASP A 1 98 ? -5.749 10.135 2.937 1.00 95.19 98 ASP A C 1
ATOM 749 O O . ASP A 1 98 ? -5.837 10.481 1.760 1.00 95.19 98 ASP A O 1
ATOM 753 N N . ARG A 1 99 ? -4.791 9.288 3.345 1.00 94.00 99 ARG A N 1
ATOM 754 C CA . ARG A 1 99 ? -3.781 8.729 2.427 1.00 94.00 99 ARG A CA 1
ATOM 755 C C . ARG A 1 99 ? -4.394 7.810 1.379 1.00 94.00 99 ARG A C 1
ATOM 757 O O . ARG A 1 99 ? -4.053 7.906 0.206 1.00 94.00 99 ARG A O 1
ATOM 764 N N . MET A 1 100 ? -5.314 6.929 1.764 1.00 94.25 100 MET A N 1
ATOM 765 C CA . MET A 1 100 ? -5.997 6.071 0.790 1.00 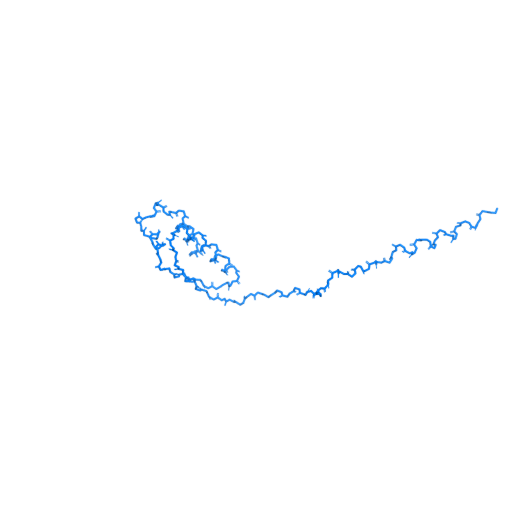94.25 100 MET A CA 1
ATOM 766 C C . MET A 1 100 ? -6.823 6.896 -0.208 1.00 94.25 100 MET A C 1
ATOM 768 O O . MET A 1 100 ? -6.864 6.552 -1.388 1.00 94.25 100 MET A O 1
ATOM 772 N N . ALA A 1 101 ? -7.416 8.013 0.224 1.00 94.25 101 ALA A N 1
ATOM 773 C CA . ALA A 1 101 ? -8.151 8.930 -0.642 1.00 94.25 101 ALA A CA 1
ATOM 774 C C . ALA A 1 101 ? -7.249 9.644 -1.665 1.00 94.25 101 ALA A C 1
ATOM 776 O O . ALA A 1 101 ? -7.705 9.956 -2.765 1.00 94.25 101 ALA A O 1
ATOM 777 N N . GLU A 1 102 ? -5.965 9.863 -1.364 1.00 94.06 102 GLU A N 1
ATOM 778 C CA . GLU A 1 102 ? -5.005 10.383 -2.350 1.00 94.06 102 GLU A CA 1
ATOM 779 C C . GLU A 1 102 ? -4.822 9.448 -3.549 1.00 94.06 102 GLU A C 1
ATOM 781 O O . GLU A 1 102 ? -4.569 9.929 -4.649 1.00 94.06 102 GLU A O 1
ATOM 786 N N . LEU A 1 103 ? -4.983 8.132 -3.371 1.00 92.25 103 LEU A N 1
ATOM 787 C CA . LEU A 1 103 ? -4.830 7.162 -4.462 1.00 92.25 103 LEU A CA 1
ATOM 788 C C . LEU A 1 103 ? -5.940 7.266 -5.517 1.00 92.25 103 LEU A C 1
ATOM 790 O O . LEU A 1 103 ? -5.752 6.798 -6.640 1.00 92.25 103 LEU A O 1
ATOM 794 N N . ALA A 1 104 ? -7.081 7.860 -5.158 1.00 88.88 104 ALA A N 1
ATOM 795 C CA . ALA A 1 104 ? -8.209 8.085 -6.057 1.00 88.88 104 ALA A CA 1
ATOM 796 C C . ALA A 1 104 ? -8.055 9.352 -6.922 1.00 88.88 104 ALA A C 1
ATOM 798 O O . ALA A 1 104 ? -8.924 9.621 -7.753 1.00 88.88 104 ALA A O 1
ATOM 799 N N . LYS A 1 105 ? -6.977 10.123 -6.722 1.00 83.06 105 LYS A N 1
ATOM 800 C CA . LYS A 1 105 ? -6.602 11.277 -7.549 1.00 83.06 105 LYS A CA 1
ATOM 801 C C . LYS A 1 105 ? -5.714 10.846 -8.725 1.00 83.06 105 LYS A C 1
ATOM 803 O O . LYS A 1 105 ? -5.856 11.482 -9.788 1.00 83.06 105 LYS A O 1
#

Sequence (105 aa):
MRKTVRLALLAGIACAALPVAASEFAPYGTAKVDMHPMPVTNTVFDVNYDDPQKLNVLYNFVLNTKKVTGGKVVVVTHGPELRAFAKENYAKYQGIIDRMAELAK

Radius of gyration: 31.66 Å; chains: 1; bounding box: 100×34×40 Å

pLDDT: mean 84.1, std 17.31, range [45.84, 97.38]